Protein AF-A0A7M3YZM3-F1 (afdb_monomer_lite)

Structure (mmCIF, N/CA/C/O backbone):
data_AF-A0A7M3YZM3-F1
#
_entry.id   AF-A0A7M3YZM3-F1
#
loop_
_atom_site.group_PDB
_atom_site.id
_atom_site.type_symbol
_atom_site.label_atom_id
_atom_site.label_alt_id
_atom_site.label_comp_id
_atom_site.label_asym_id
_atom_site.label_entity_id
_atom_site.label_seq_id
_atom_site.pdbx_PDB_ins_code
_atom_site.Cartn_x
_atom_site.Cartn_y
_atom_site.Cartn_z
_atom_site.occupancy
_atom_site.B_iso_or_equiv
_atom_site.auth_seq_id
_atom_site.auth_comp_id
_atom_site.auth_asym_id
_atom_site.auth_atom_id
_atom_site.pdbx_PDB_model_num
ATOM 1 N N . ALA A 1 1 ? -11.718 -5.368 -0.086 1.00 69.75 1 ALA A N 1
ATOM 2 C CA . ALA A 1 1 ? -10.251 -5.177 -0.148 1.00 69.75 1 ALA A CA 1
ATOM 3 C C . ALA A 1 1 ? -9.617 -6.055 -1.227 1.00 69.75 1 ALA A C 1
ATOM 5 O O . ALA A 1 1 ? -9.176 -5.501 -2.219 1.00 69.75 1 ALA A O 1
ATOM 6 N N . VAL A 1 2 ? -9.650 -7.391 -1.095 1.00 79.44 2 VAL A N 1
ATOM 7 C CA . VAL A 1 2 ? -9.000 -8.331 -2.039 1.00 79.44 2 VAL A CA 1
ATOM 8 C C . VAL A 1 2 ? -9.417 -8.117 -3.499 1.00 79.44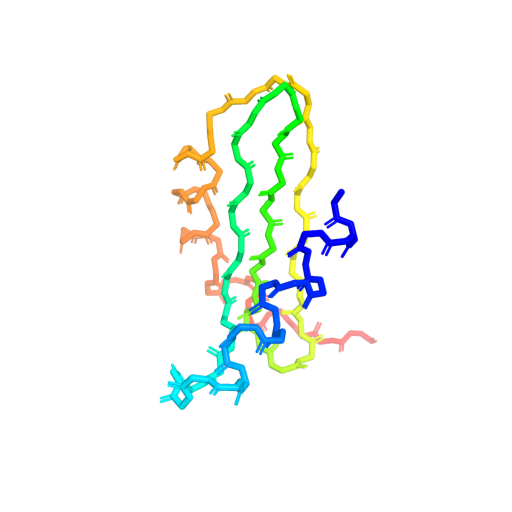 2 VAL A C 1
ATOM 10 O O . VAL A 1 2 ? -8.553 -8.000 -4.356 1.00 79.44 2 VAL A O 1
ATOM 13 N N . GLU A 1 3 ? -10.716 -7.995 -3.785 1.00 86.12 3 GLU A N 1
ATOM 14 C CA . GLU A 1 3 ? -11.212 -7.780 -5.159 1.00 86.12 3 GLU A CA 1
ATOM 15 C C . GLU A 1 3 ? -10.666 -6.494 -5.798 1.00 86.12 3 GLU A C 1
ATOM 17 O O . GLU A 1 3 ? -10.256 -6.502 -6.955 1.00 86.12 3 GLU A O 1
ATOM 22 N N . LEU A 1 4 ? -10.591 -5.402 -5.028 1.00 84.81 4 LEU A N 1
ATOM 23 C CA . LEU A 1 4 ? -10.008 -4.133 -5.476 1.00 84.81 4 LEU A CA 1
ATOM 24 C C . LEU A 1 4 ? -8.501 -4.256 -5.722 1.00 84.81 4 LEU A C 1
ATOM 26 O O . LEU A 1 4 ? -7.987 -3.657 -6.659 1.00 84.81 4 LEU A O 1
ATOM 30 N N . THR A 1 5 ? -7.798 -5.050 -4.913 1.00 84.12 5 THR A N 1
ATOM 31 C CA . THR A 1 5 ? -6.373 -5.336 -5.116 1.00 84.12 5 THR A CA 1
ATOM 32 C C . THR A 1 5 ? -6.125 -6.131 -6.392 1.00 84.12 5 THR A C 1
ATOM 34 O O . THR A 1 5 ? -5.215 -5.790 -7.141 1.00 84.12 5 THR A O 1
ATOM 37 N N . VAL A 1 6 ? -6.948 -7.145 -6.670 1.00 88.38 6 VAL A N 1
ATOM 38 C CA . VAL A 1 6 ? -6.870 -7.918 -7.918 1.00 88.38 6 VAL A CA 1
ATOM 39 C C . VAL A 1 6 ? -7.139 -7.013 -9.119 1.00 88.38 6 VAL A C 1
ATOM 41 O O . VAL A 1 6 ? -6.338 -6.983 -10.046 1.00 88.38 6 VAL A O 1
ATOM 44 N N . ALA A 1 7 ? -8.198 -6.202 -9.066 1.00 89.31 7 ALA A N 1
ATOM 45 C CA . ALA A 1 7 ? -8.528 -5.275 -10.145 1.00 89.31 7 ALA A CA 1
ATOM 46 C C . ALA A 1 7 ? -7.420 -4.235 -10.399 1.00 89.31 7 ALA A C 1
ATOM 48 O O . ALA A 1 7 ? -7.136 -3.905 -11.548 1.00 89.31 7 ALA A O 1
ATOM 49 N N . ALA A 1 8 ? -6.779 -3.725 -9.342 1.00 88.88 8 ALA A N 1
ATOM 50 C CA . ALA A 1 8 ? -5.658 -2.798 -9.469 1.00 88.88 8 ALA A CA 1
ATOM 51 C C . ALA A 1 8 ? -4.430 -3.463 -10.110 1.00 88.88 8 ALA A C 1
ATOM 53 O O . ALA A 1 8 ? -3.808 -2.869 -10.990 1.00 88.88 8 ALA A O 1
ATOM 54 N N . LEU A 1 9 ? -4.111 -4.700 -9.715 1.00 88.62 9 LEU A N 1
ATOM 55 C CA . LEU A 1 9 ? -3.012 -5.460 -10.307 1.00 88.62 9 LEU A CA 1
ATOM 56 C C . LEU A 1 9 ? -3.264 -5.737 -11.794 1.00 88.62 9 LEU A C 1
ATOM 58 O O . LEU A 1 9 ? -2.392 -5.467 -12.618 1.00 88.62 9 LEU A O 1
ATOM 62 N N . ASP A 1 10 ? -4.470 -6.195 -12.137 1.00 90.44 10 ASP A N 1
ATOM 63 C CA . ASP A 1 10 ? -4.873 -6.430 -13.524 1.00 90.44 10 ASP A CA 1
ATOM 64 C C . ASP A 1 10 ? -4.776 -5.143 -14.351 1.00 90.44 10 ASP A C 1
ATOM 66 O O . ASP A 1 10 ? -4.279 -5.162 -15.478 1.00 90.44 10 ASP A O 1
ATOM 70 N N . ALA A 1 11 ? -5.211 -4.005 -13.804 1.00 89.00 11 AL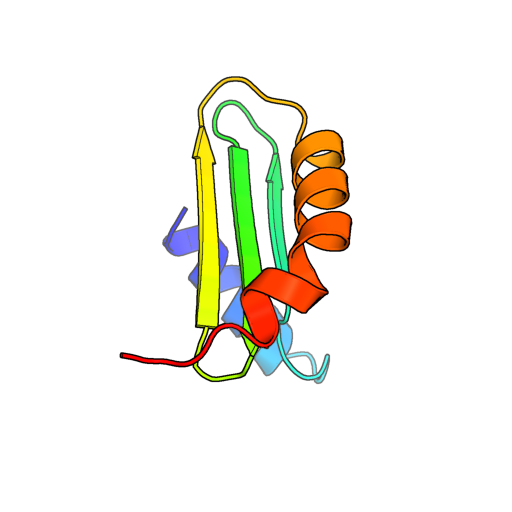A A N 1
ATOM 71 C CA . ALA A 1 11 ? -5.118 -2.723 -14.492 1.00 89.00 11 ALA A CA 1
ATOM 72 C C . ALA A 1 11 ? -3.659 -2.326 -14.761 1.00 89.00 11 ALA A C 1
ATOM 74 O O . ALA A 1 11 ? -3.322 -1.922 -15.868 1.00 89.00 11 ALA A O 1
ATOM 75 N N . VAL A 1 12 ? -2.766 -2.473 -13.786 1.00 89.62 12 VAL A N 1
ATOM 76 C CA . VAL A 1 12 ? -1.353 -2.115 -13.969 1.00 89.62 12 VAL A CA 1
ATOM 77 C C . VAL A 1 12 ? -0.676 -3.026 -15.005 1.00 89.62 12 VAL A C 1
ATOM 79 O O . VAL A 1 12 ? 0.003 -2.529 -15.906 1.00 89.62 12 VAL A O 1
ATOM 82 N N . GLN A 1 13 ? -0.939 -4.337 -14.947 1.00 86.38 13 GLN A N 1
ATOM 83 C CA . GLN A 1 13 ? -0.361 -5.325 -15.865 1.00 86.38 13 GLN A CA 1
ATOM 84 C C . GLN A 1 13 ? -0.851 -5.174 -17.310 1.00 86.38 13 GLN A C 1
ATOM 86 O O . GLN A 1 13 ? -0.073 -5.344 -18.245 1.00 86.38 13 GLN A O 1
ATOM 91 N N . ASN A 1 14 ? -2.129 -4.845 -17.514 1.00 87.75 14 ASN A N 1
ATOM 92 C CA . ASN A 1 14 ? -2.711 -4.747 -18.856 1.00 87.75 14 ASN A CA 1
ATOM 93 C C . ASN A 1 14 ? -2.504 -3.379 -19.526 1.00 87.75 14 ASN A C 1
ATOM 95 O O . ASN A 1 14 ? -2.811 -3.231 -20.709 1.00 87.75 14 ASN A O 1
ATOM 99 N N . HIS A 1 15 ? -1.997 -2.380 -18.798 1.00 82.44 15 HIS A N 1
ATOM 100 C CA . HIS A 1 15 ? -1.836 -1.012 -19.300 1.00 82.44 15 HIS A CA 1
ATOM 101 C C . HIS A 1 15 ? -0.375 -0.548 -19.432 1.00 82.44 15 HIS A C 1
ATOM 103 O O . HIS A 1 15 ? -0.154 0.642 -19.653 1.00 82.44 15 HIS A O 1
ATOM 109 N N . ASP A 1 16 ? 0.605 -1.456 -19.325 1.00 81.19 16 ASP A N 1
ATOM 110 C CA . ASP A 1 16 ? 2.049 -1.159 -19.432 1.00 81.19 16 ASP A CA 1
ATOM 111 C C . ASP A 1 16 ? 2.498 -0.029 -18.478 1.00 81.19 16 ASP A C 1
ATOM 113 O O . ASP A 1 16 ? 3.310 0.834 -18.805 1.00 81.19 16 ASP A O 1
ATOM 117 N N . GLN A 1 17 ? 1.907 -0.001 -17.276 1.00 82.44 17 GLN A N 1
ATOM 118 C CA . GLN A 1 17 ? 2.138 1.033 -16.255 1.00 82.44 17 GLN A CA 1
ATOM 119 C C . GLN A 1 17 ? 3.328 0.700 -15.333 1.00 82.44 17 GLN A C 1
ATOM 121 O O . GLN A 1 17 ? 3.604 1.444 -14.392 1.00 82.44 17 GLN A O 1
ATOM 126 N N . GLY A 1 18 ? 4.041 -0.400 -15.597 1.00 84.94 18 GLY A N 1
ATOM 127 C CA . GLY A 1 18 ? 5.113 -0.915 -14.743 1.00 84.94 18 GLY A CA 1
ATOM 128 C C . GLY A 1 18 ? 4.589 -1.798 -13.610 1.00 84.94 18 GLY A C 1
ATOM 129 O O . GLY A 1 18 ? 3.593 -2.495 -13.780 1.00 84.94 18 GLY A O 1
ATOM 130 N N . ASP A 1 19 ? 5.272 -1.787 -12.465 1.00 85.56 19 ASP A N 1
ATOM 131 C CA . ASP A 1 19 ? 4.905 -2.590 -11.296 1.00 85.56 19 ASP A CA 1
ATOM 132 C C . ASP A 1 19 ? 3.994 -1.811 -10.335 1.00 85.56 19 ASP A C 1
ATOM 134 O O . ASP A 1 19 ? 4.182 -0.620 -10.071 1.00 85.56 19 ASP A O 1
ATOM 138 N N . MET A 1 20 ? 3.006 -2.500 -9.759 1.00 88.00 20 MET A N 1
ATOM 139 C CA . MET A 1 20 ? 2.147 -1.922 -8.725 1.00 88.00 20 MET A CA 1
ATOM 140 C C . MET A 1 20 ? 2.916 -1.862 -7.403 1.00 88.00 20 MET A C 1
ATOM 142 O O . MET A 1 20 ? 3.087 -2.887 -6.754 1.00 88.00 20 MET A O 1
ATOM 146 N N . HIS A 1 21 ? 3.343 -0.673 -6.979 1.00 88.69 21 HIS A N 1
ATOM 147 C CA . HIS A 1 21 ? 4.054 -0.496 -5.705 1.00 88.69 21 HIS A CA 1
ATOM 148 C C . HIS A 1 21 ? 3.138 -0.177 -4.522 1.00 88.69 21 HIS A C 1
ATOM 150 O O . HIS A 1 21 ? 3.441 -0.560 -3.395 1.00 88.69 21 HIS A O 1
ATOM 156 N N . GLU A 1 22 ? 2.019 0.507 -4.760 1.00 91.69 22 GLU A N 1
ATOM 157 C CA . GLU A 1 22 ? 1.113 0.943 -3.699 1.00 91.69 22 GLU A CA 1
ATOM 158 C C . GLU A 1 22 ? -0.349 0.901 -4.158 1.00 91.69 22 GLU A C 1
ATOM 160 O O . GLU A 1 22 ? -0.654 1.179 -5.319 1.00 91.69 22 GLU A O 1
ATOM 165 N N . LEU A 1 23 ? -1.262 0.607 -3.228 1.00 92.06 23 LEU A N 1
ATOM 166 C CA . LEU A 1 23 ? -2.708 0.695 -3.427 1.00 92.06 23 LEU A CA 1
ATOM 167 C C . LEU A 1 23 ? -3.374 1.367 -2.226 1.00 92.06 23 LEU A C 1
ATOM 169 O O . LEU A 1 23 ? -3.161 0.979 -1.077 1.00 92.06 23 LEU A O 1
ATOM 173 N N . TRP A 1 24 ? -4.249 2.325 -2.520 1.00 92.25 24 TRP A N 1
ATOM 174 C CA . TRP A 1 24 ? -4.944 3.146 -1.537 1.00 92.25 24 TRP A CA 1
ATOM 175 C C . TRP A 1 24 ? -6.444 3.079 -1.799 1.00 92.25 24 TRP A C 1
ATOM 177 O O . TRP A 1 24 ? -6.905 3.432 -2.883 1.00 92.25 24 TRP A O 1
ATOM 187 N N . ILE A 1 25 ? -7.208 2.626 -0.812 1.00 90.00 25 ILE A N 1
ATOM 188 C CA . ILE A 1 25 ? -8.667 2.573 -0.876 1.00 90.00 25 ILE A CA 1
ATOM 189 C C . ILE A 1 25 ? -9.191 3.478 0.228 1.00 90.00 25 ILE A C 1
ATOM 191 O O . ILE A 1 25 ? -8.925 3.230 1.402 1.00 90.00 25 ILE A O 1
ATOM 195 N N . GLU A 1 26 ? -9.925 4.521 -0.152 1.00 88.94 26 GLU A N 1
ATOM 196 C CA . GLU A 1 26 ? -10.556 5.454 0.776 1.00 88.94 26 GLU A CA 1
ATOM 197 C C . GLU A 1 26 ? -12.079 5.382 0.627 1.00 88.94 26 GLU A C 1
ATOM 199 O O . GLU A 1 26 ? -12.636 5.676 -0.430 1.00 88.94 26 GLU A O 1
ATOM 204 N N . GLY A 1 27 ? -12.748 4.964 1.698 1.00 85.94 27 GLY A N 1
ATOM 205 C CA . GLY A 1 27 ? -14.199 4.856 1.803 1.00 85.94 27 GLY A CA 1
ATOM 206 C C . GLY A 1 27 ? -14.613 4.700 3.267 1.00 85.94 27 GLY A C 1
ATOM 207 O O . GLY A 1 27 ? -13.908 5.173 4.162 1.00 85.94 27 GLY A O 1
ATOM 208 N N . GLU A 1 28 ? -15.737 4.022 3.524 1.00 85.50 28 GLU A N 1
ATOM 209 C CA . GLU A 1 28 ? -16.091 3.602 4.894 1.00 85.50 28 GLU A CA 1
ATOM 210 C C . GLU A 1 28 ? -15.017 2.683 5.486 1.00 85.50 28 GLU A C 1
ATOM 212 O O . GLU A 1 28 ? -14.637 2.831 6.644 1.00 85.50 28 GLU A O 1
ATOM 217 N N . ASP A 1 29 ? -14.467 1.805 4.650 1.00 87.12 29 ASP A N 1
ATOM 218 C CA . ASP A 1 29 ? -13.244 1.074 4.933 1.00 87.12 29 ASP A CA 1
ATOM 219 C C . ASP A 1 29 ? -12.064 1.752 4.236 1.00 87.12 29 ASP A C 1
ATOM 221 O O . ASP A 1 29 ? -12.141 2.166 3.076 1.00 87.12 29 ASP A O 1
ATOM 225 N N . GLN A 1 30 ? -10.950 1.839 4.950 1.00 89.69 30 GLN A N 1
ATOM 226 C CA . GLN A 1 30 ? -9.681 2.344 4.455 1.00 89.69 30 GLN A CA 1
ATOM 227 C C . GLN A 1 30 ? -8.673 1.210 4.400 1.00 89.69 30 GLN A C 1
ATOM 229 O O . GLN A 1 30 ? -8.502 0.474 5.376 1.00 89.69 30 GLN A O 1
ATOM 234 N N . VAL A 1 31 ? -7.987 1.088 3.266 1.00 91.69 31 VAL A N 1
ATOM 235 C CA . VAL A 1 31 ? -6.923 0.104 3.064 1.00 91.69 31 VAL A CA 1
ATOM 236 C C . VAL A 1 31 ? -5.722 0.780 2.418 1.00 91.69 31 VAL A C 1
ATOM 238 O O . VAL A 1 31 ? -5.866 1.548 1.470 1.00 91.69 31 VAL A O 1
ATOM 241 N N . LEU A 1 32 ? -4.540 0.461 2.930 1.00 92.81 32 LEU A N 1
ATOM 242 C CA . LEU A 1 32 ? -3.241 0.807 2.365 1.00 92.81 32 LEU A CA 1
ATOM 243 C C . LEU A 1 32 ? -2.487 -0.496 2.137 1.00 92.81 32 LEU A C 1
ATOM 245 O O . LEU A 1 32 ? -2.334 -1.272 3.079 1.00 92.81 32 LEU A O 1
ATOM 249 N N . ILE A 1 33 ? -2.011 -0.714 0.917 1.00 92.31 33 ILE A N 1
ATOM 250 C CA . ILE A 1 33 ? -1.023 -1.743 0.584 1.00 92.31 33 ILE A CA 1
ATOM 251 C C . ILE A 1 33 ? 0.216 -1.025 0.060 1.00 92.31 33 ILE A C 1
ATOM 253 O O . ILE A 1 33 ? 0.097 -0.194 -0.835 1.00 92.31 33 ILE A O 1
ATOM 257 N N . ASP A 1 34 ? 1.382 -1.341 0.613 1.00 92.12 34 ASP A N 1
ATOM 258 C CA . ASP A 1 34 ? 2.664 -0.739 0.239 1.00 92.12 34 ASP A CA 1
ATOM 259 C C . ASP A 1 34 ? 3.731 -1.833 0.124 1.00 92.12 34 ASP A C 1
ATOM 261 O O . ASP A 1 34 ? 4.029 -2.545 1.092 1.00 92.12 34 ASP A O 1
ATOM 265 N N . ILE A 1 35 ? 4.272 -1.998 -1.082 1.00 91.19 35 ILE A N 1
ATOM 266 C CA . ILE A 1 35 ? 5.360 -2.925 -1.385 1.00 91.19 35 ILE A CA 1
ATOM 267 C C . ILE A 1 35 ? 6.681 -2.213 -1.082 1.00 91.19 35 ILE A C 1
ATOM 269 O O . ILE A 1 35 ? 7.239 -1.496 -1.913 1.00 91.19 35 ILE A O 1
ATOM 273 N N . LEU A 1 36 ? 7.203 -2.435 0.126 1.00 88.94 36 LEU A N 1
ATOM 274 C CA . LEU A 1 36 ? 8.449 -1.823 0.593 1.00 88.94 36 LEU A CA 1
ATOM 275 C C . LEU A 1 36 ? 9.680 -2.441 -0.079 1.00 88.94 36 LEU A C 1
ATOM 277 O O . LEU A 1 36 ? 10.644 -1.742 -0.387 1.00 88.94 36 LEU A O 1
ATOM 281 N N . THR A 1 37 ? 9.648 -3.759 -0.273 1.00 86.06 37 THR A N 1
ATOM 282 C CA . THR A 1 37 ? 10.622 -4.557 -1.029 1.00 86.06 37 THR A CA 1
ATOM 283 C C . THR A 1 37 ? 9.874 -5.722 -1.694 1.00 86.06 37 THR A C 1
ATOM 285 O O . THR A 1 37 ? 8.747 -6.014 -1.287 1.00 86.06 37 THR A O 1
ATOM 288 N N . PRO A 1 38 ? 10.476 -6.458 -2.652 1.00 83.25 38 PRO A N 1
ATOM 289 C CA . PRO A 1 38 ? 9.829 -7.630 -3.256 1.00 83.25 38 PRO A CA 1
ATOM 290 C C . PRO A 1 38 ? 9.370 -8.709 -2.258 1.00 83.25 38 PRO A C 1
ATOM 292 O O . PRO A 1 38 ? 8.519 -9.525 -2.593 1.00 83.25 38 PRO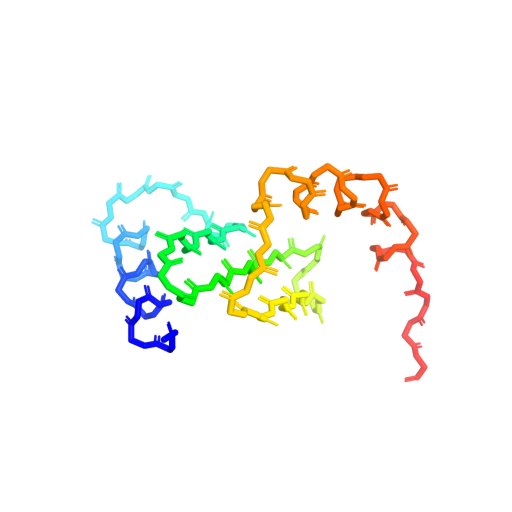 A O 1
ATOM 295 N N . TYR A 1 39 ? 9.916 -8.712 -1.037 1.00 84.44 39 TYR A N 1
ATOM 296 C CA . TYR A 1 39 ? 9.613 -9.696 0.008 1.00 84.44 39 TYR A CA 1
ATOM 297 C C . TYR A 1 39 ? 8.842 -9.105 1.193 1.00 84.44 39 TYR A C 1
ATOM 299 O O . TYR A 1 39 ? 8.461 -9.831 2.108 1.00 84.44 39 TYR A O 1
ATOM 307 N N . ARG A 1 40 ? 8.586 -7.790 1.189 1.00 87.25 40 ARG A N 1
ATOM 308 C CA . ARG A 1 40 ? 7.963 -7.096 2.315 1.00 87.25 40 ARG A CA 1
ATOM 309 C C . ARG A 1 40 ? 6.849 -6.183 1.853 1.00 87.25 40 ARG A C 1
ATOM 311 O O . ARG A 1 40 ? 7.083 -5.098 1.323 1.00 87.25 40 ARG A O 1
ATOM 318 N N . ILE A 1 41 ? 5.634 -6.628 2.136 1.00 89.88 41 ILE A N 1
ATOM 319 C CA . ILE A 1 41 ? 4.404 -5.906 1.840 1.00 89.88 41 ILE A CA 1
ATOM 320 C C . ILE A 1 41 ? 3.768 -5.516 3.170 1.00 89.88 41 ILE A C 1
ATOM 322 O O . ILE A 1 41 ? 3.530 -6.370 4.025 1.00 89.88 41 ILE A O 1
ATOM 326 N N . VAL A 1 42 ? 3.498 -4.227 3.349 1.00 91.25 42 VAL A N 1
ATOM 327 C CA . VAL A 1 42 ? 2.735 -3.720 4.490 1.00 91.25 42 VAL A CA 1
ATOM 328 C C . VAL A 1 42 ? 1.288 -3.535 4.073 1.00 91.25 42 VAL A C 1
ATOM 330 O O . VAL A 1 4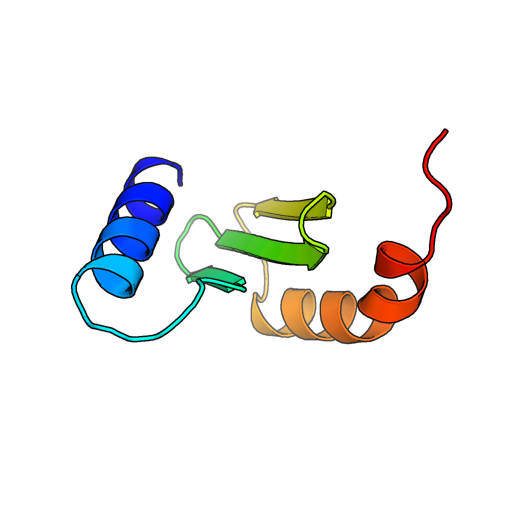2 ? 1.006 -2.990 3.008 1.00 91.25 42 VAL A O 1
ATOM 333 N N . MET A 1 43 ? 0.371 -3.976 4.934 1.00 91.19 43 MET A N 1
ATOM 334 C CA . MET A 1 43 ? -1.059 -3.773 4.753 1.00 91.19 43 MET A CA 1
ATOM 335 C C . MET A 1 43 ? -1.660 -3.154 6.015 1.00 91.19 43 MET A C 1
ATOM 337 O O . MET A 1 43 ? -1.589 -3.743 7.093 1.00 91.19 43 MET A O 1
ATOM 341 N N . LEU A 1 44 ? -2.256 -1.970 5.880 1.00 91.06 44 LEU A N 1
ATOM 342 C CA . LEU A 1 44 ? -3.050 -1.336 6.933 1.00 91.06 44 LEU A CA 1
ATOM 343 C C . LEU A 1 44 ? -4.521 -1.375 6.529 1.00 91.06 44 LEU A C 1
ATOM 345 O O . LEU A 1 44 ? -4.856 -1.090 5.381 1.00 91.06 44 LEU A O 1
ATOM 349 N N . ALA A 1 45 ? -5.396 -1.703 7.476 1.00 91.19 45 ALA A N 1
ATOM 350 C CA . ALA A 1 45 ? -6.839 -1.707 7.276 1.00 91.19 45 ALA A CA 1
ATOM 351 C C . ALA A 1 45 ? -7.543 -1.096 8.492 1.00 91.19 45 ALA A C 1
ATOM 353 O O . ALA A 1 45 ? -7.143 -1.329 9.635 1.00 91.19 45 ALA A O 1
ATOM 354 N N . GLY A 1 46 ? -8.600 -0.324 8.262 1.00 90.56 46 GLY A N 1
ATOM 355 C CA . GLY A 1 46 ? -9.391 0.268 9.337 1.00 90.56 46 GLY A CA 1
ATOM 356 C C . GLY A 1 46 ? -10.612 1.011 8.818 1.00 90.56 46 GLY A C 1
ATOM 357 O O . GLY A 1 46 ? -10.676 1.358 7.651 1.00 90.56 46 GLY A O 1
ATOM 358 N N . THR A 1 47 ? -11.579 1.276 9.691 1.00 88.12 47 THR A N 1
ATOM 359 C CA . THR A 1 47 ? -12.885 1.849 9.307 1.00 88.12 47 THR A CA 1
ATOM 360 C C . THR A 1 47 ? -12.993 3.355 9.573 1.00 88.12 47 THR A C 1
ATOM 362 O O . THR A 1 47 ? -13.984 4.004 9.251 1.00 88.12 47 THR A O 1
ATOM 365 N N . LYS A 1 48 ? -11.995 3.936 10.252 1.00 74.94 48 LYS A N 1
ATOM 366 C CA . LYS A 1 48 ? -11.944 5.357 10.618 1.00 74.94 48 LYS A CA 1
ATOM 367 C C . LYS A 1 48 ? -10.493 5.815 10.625 1.00 74.94 48 LYS A C 1
ATOM 369 O O . LYS A 1 48 ? -9.721 5.457 11.513 1.00 74.94 48 LYS A O 1
ATOM 374 N N . GLY A 1 49 ? -10.119 6.612 9.636 1.00 72.56 49 GLY A N 1
ATOM 375 C CA . GLY A 1 49 ? -8.746 7.062 9.464 1.00 72.56 49 GLY A CA 1
ATOM 376 C C . GLY A 1 49 ? -8.641 8.261 8.536 1.00 72.56 49 GLY A C 1
ATOM 377 O O . GLY A 1 49 ? -9.633 8.772 8.022 1.00 72.56 49 GLY A O 1
ATOM 378 N N . ASN A 1 50 ? -7.416 8.730 8.359 1.00 85.25 50 ASN A N 1
ATOM 379 C CA . ASN A 1 50 ? -7.070 9.645 7.288 1.00 85.25 50 ASN A CA 1
ATOM 380 C C . ASN A 1 50 ? -5.947 8.949 6.528 1.00 85.25 50 ASN A C 1
ATOM 382 O O . ASN A 1 50 ? -4.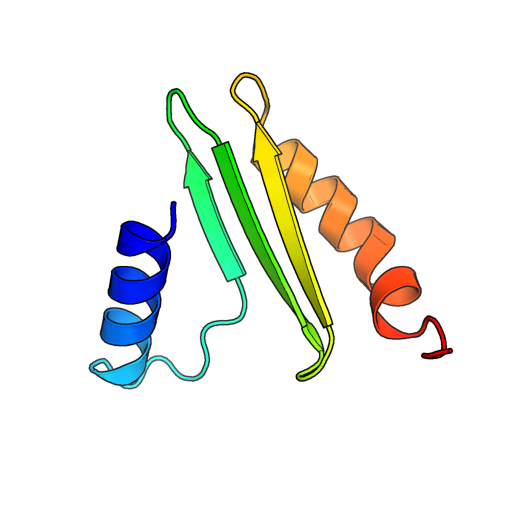844 8.805 7.066 1.00 85.25 50 ASN A O 1
ATOM 386 N N . ILE A 1 51 ? -6.249 8.490 5.316 1.00 89.81 51 ILE A N 1
ATOM 387 C CA . ILE A 1 51 ? -5.325 7.686 4.520 1.00 89.81 51 ILE A CA 1
ATOM 388 C C . ILE A 1 51 ? -4.039 8.457 4.195 1.00 89.81 51 ILE A C 1
ATOM 390 O O . ILE A 1 51 ? -2.952 7.883 4.205 1.00 89.81 51 ILE A O 1
ATOM 394 N N . ALA A 1 52 ? -4.120 9.784 4.044 1.00 89.44 52 ALA A N 1
ATOM 395 C CA . ALA A 1 52 ? -2.949 10.632 3.849 1.00 89.44 52 ALA A CA 1
ATOM 396 C C . ALA A 1 52 ? -2.031 10.645 5.082 1.00 89.44 52 ALA A C 1
ATOM 398 O O . ALA A 1 52 ? -0.809 10.679 4.944 1.00 89.44 52 ALA A O 1
ATOM 399 N N . ARG A 1 53 ? -2.591 10.558 6.297 1.00 90.75 53 ARG A N 1
ATOM 400 C CA . ARG A 1 53 ? -1.790 10.414 7.522 1.00 90.75 53 ARG A CA 1
ATOM 401 C C . ARG A 1 53 ? -1.106 9.051 7.584 1.00 90.75 53 ARG A C 1
ATOM 403 O O . ARG A 1 53 ? 0.042 8.986 8.007 1.00 90.75 53 ARG A O 1
ATOM 410 N N . TRP A 1 54 ? -1.785 7.986 7.159 1.00 92.00 54 TRP A N 1
ATOM 411 C CA . TRP A 1 54 ? -1.170 6.658 7.070 1.00 92.00 54 TRP A CA 1
ATOM 412 C C . TRP A 1 54 ? -0.021 6.653 6.070 1.00 92.00 54 TRP A C 1
ATOM 414 O O . TRP A 1 54 ? 1.061 6.188 6.416 1.00 92.00 54 TRP A O 1
ATOM 424 N N . ARG A 1 55 ? -0.214 7.264 4.894 1.00 91.38 55 ARG A N 1
ATOM 425 C CA . ARG A 1 55 ? 0.854 7.440 3.906 1.00 91.38 55 ARG A CA 1
ATOM 426 C C . ARG A 1 55 ? 2.046 8.180 4.488 1.00 91.38 55 ARG A C 1
ATOM 428 O O . ARG A 1 55 ? 3.161 7.692 4.409 1.00 91.38 55 ARG A O 1
ATOM 435 N N . HIS A 1 56 ? 1.802 9.309 5.147 1.00 93.12 56 HIS A N 1
ATOM 436 C CA . HIS A 1 56 ? 2.874 10.084 5.763 1.00 93.12 56 HIS A CA 1
ATOM 437 C C . HIS A 1 56 ? 3.674 9.272 6.794 1.00 93.12 56 HIS A C 1
ATOM 439 O O . HIS A 1 56 ? 4.903 9.325 6.813 1.00 93.12 56 HIS A O 1
ATOM 445 N N . SER A 1 57 ? 2.991 8.500 7.644 1.00 92.12 57 SER A N 1
ATOM 446 C CA . SER A 1 57 ? 3.660 7.610 8.597 1.00 92.12 57 SER A CA 1
ATOM 447 C C . SER A 1 57 ? 4.441 6.495 7.898 1.00 92.12 57 SER A C 1
ATOM 449 O O . SER A 1 57 ? 5.561 6.204 8.314 1.00 92.12 57 SER A O 1
ATOM 451 N N . MET A 1 58 ? 3.890 5.904 6.836 1.00 92.19 58 MET A N 1
ATOM 452 C CA . MET A 1 58 ? 4.566 4.872 6.048 1.00 92.19 58 MET A CA 1
ATOM 453 C C . MET A 1 58 ? 5.821 5.402 5.363 1.00 92.19 58 MET A C 1
ATOM 455 O O . MET A 1 58 ? 6.875 4.791 5.506 1.00 92.19 58 MET A O 1
ATOM 459 N N . ASP A 1 59 ? 5.758 6.574 4.732 1.00 91.00 59 ASP A N 1
ATOM 460 C CA . ASP A 1 59 ? 6.917 7.221 4.109 1.00 91.00 59 ASP A CA 1
ATOM 461 C C . ASP A 1 59 ? 8.048 7.450 5.121 1.00 91.00 59 ASP A C 1
ATOM 463 O O . ASP A 1 59 ? 9.219 7.206 4.828 1.00 91.00 59 ASP A O 1
ATOM 467 N N . HIS A 1 60 ? 7.701 7.873 6.341 1.00 93.44 60 HIS A N 1
ATOM 468 C CA . HIS A 1 60 ? 8.675 8.096 7.407 1.00 93.44 60 HIS A CA 1
ATOM 469 C C . HIS A 1 60 ? 9.307 6.792 7.920 1.00 93.44 60 HIS A C 1
ATOM 471 O O . HIS A 1 60 ? 10.506 6.746 8.198 1.00 93.44 60 HIS A O 1
ATOM 477 N N . LEU A 1 61 ? 8.512 5.727 8.045 1.00 91.38 61 LEU A N 1
ATOM 478 C CA . LEU A 1 61 ? 8.960 4.433 8.566 1.00 91.38 61 LEU A CA 1
ATOM 479 C C . LEU A 1 61 ? 9.602 3.543 7.494 1.00 91.38 61 LEU A C 1
ATOM 481 O O . LEU A 1 61 ? 10.323 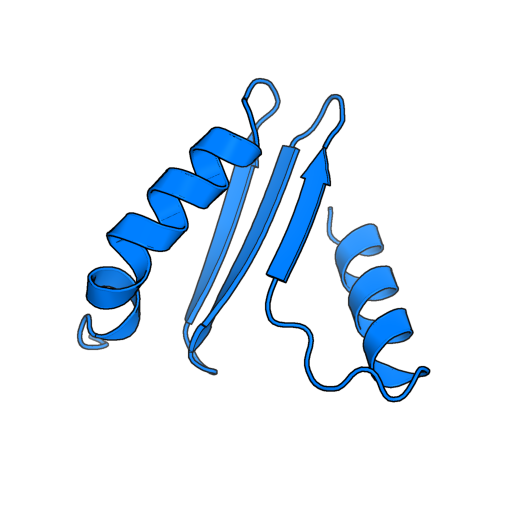2.605 7.842 1.00 91.38 61 LEU A O 1
ATOM 485 N N . ARG A 1 62 ? 9.394 3.839 6.205 1.00 89.81 62 ARG A N 1
ATOM 486 C CA . ARG A 1 62 ? 9.850 3.034 5.062 1.00 89.81 62 ARG A CA 1
ATOM 487 C C . ARG A 1 62 ? 11.318 2.612 5.157 1.00 89.81 62 ARG A C 1
ATOM 489 O O . ARG A 1 62 ? 11.567 1.425 4.973 1.00 89.81 62 ARG A O 1
ATOM 496 N N . PRO A 1 63 ? 12.300 3.477 5.484 1.00 89.25 63 PRO A N 1
ATOM 497 C CA . PRO A 1 63 ? 13.698 3.046 5.550 1.00 89.25 63 PRO A CA 1
ATOM 498 C C . PRO A 1 63 ? 13.940 1.975 6.618 1.00 89.25 63 PRO A C 1
ATOM 500 O O . PRO A 1 63 ? 14.662 1.011 6.378 1.00 89.25 63 PRO A O 1
ATOM 503 N N . GLN A 1 64 ? 13.306 2.115 7.784 1.00 88.94 64 GLN A N 1
ATOM 504 C CA . GLN A 1 64 ? 13.426 1.166 8.893 1.00 88.94 64 GLN A CA 1
ATOM 505 C C . GLN A 1 64 ? 12.739 -0.146 8.524 1.00 88.94 64 GLN A C 1
ATOM 507 O O . GLN A 1 64 ? 13.317 -1.227 8.637 1.00 88.94 64 GLN A O 1
ATOM 512 N N . LEU A 1 65 ? 11.522 -0.039 7.995 1.00 86.56 65 LEU A N 1
ATOM 513 C CA . LEU A 1 65 ? 10.740 -1.181 7.569 1.00 86.56 65 LEU A CA 1
ATOM 514 C C . LEU A 1 65 ? 11.335 -1.885 6.355 1.00 86.56 65 LEU A C 1
ATOM 516 O O . LEU A 1 65 ? 11.099 -3.068 6.247 1.00 86.56 65 LEU A O 1
ATOM 520 N N . ALA A 1 66 ? 12.101 -1.252 5.468 1.00 84.44 66 ALA A N 1
ATOM 521 C CA . ALA A 1 66 ? 12.721 -1.920 4.316 1.00 84.44 66 ALA A CA 1
ATOM 522 C C . ALA A 1 66 ? 14.054 -2.604 4.663 1.00 84.44 66 ALA A C 1
ATOM 524 O O . ALA A 1 66 ? 14.426 -3.590 4.035 1.00 84.44 66 ALA A O 1
ATOM 525 N N . THR A 1 67 ? 14.769 -2.098 5.672 1.00 81.44 67 THR A N 1
ATOM 526 C CA . THR A 1 67 ? 16.116 -2.571 6.049 1.00 81.44 67 THR A CA 1
ATOM 527 C C . THR A 1 67 ? 16.137 -3.480 7.274 1.00 81.44 67 THR A C 1
ATOM 529 O O . THR A 1 67 ? 17.180 -4.050 7.589 1.00 81.44 67 THR A O 1
ATOM 532 N N . THR A 1 68 ? 15.001 -3.649 7.960 1.00 74.25 68 THR A N 1
ATOM 533 C CA . THR A 1 68 ? 14.894 -4.603 9.072 1.00 74.25 68 THR A CA 1
ATOM 534 C C . THR A 1 68 ? 15.259 -6.005 8.574 1.00 74.25 68 THR A C 1
ATOM 536 O O . THR A 1 68 ? 14.702 -6.475 7.579 1.00 74.25 68 THR A O 1
ATOM 539 N N . GLN A 1 69 ? 16.218 -6.649 9.237 1.00 65.00 69 GLN A N 1
ATOM 540 C CA . GLN A 1 69 ? 16.719 -7.970 8.865 1.00 65.00 69 GLN A CA 1
ATOM 541 C C . GLN A 1 69 ? 15.607 -9.018 9.030 1.00 65.00 69 GLN A C 1
ATOM 543 O O . GLN A 1 69 ? 14.873 -8.985 10.018 1.00 65.00 69 GLN A O 1
ATOM 548 N N . GLU A 1 70 ? 15.451 -9.911 8.054 1.00 61.41 70 GLU A N 1
ATOM 549 C CA . GLU A 1 70 ? 14.498 -11.023 8.156 1.00 61.41 70 GLU A CA 1
ATOM 550 C C . GLU A 1 70 ? 15.050 -12.066 9.131 1.00 61.41 70 GLU A C 1
ATOM 552 O O . GLU A 1 70 ? 16.230 -12.417 9.048 1.00 61.41 70 GLU A O 1
ATOM 557 N N . MET A 1 71 ? 14.222 -12.470 10.099 1.00 52.09 71 MET A N 1
ATOM 558 C CA . MET A 1 71 ? 14.536 -13.521 11.073 1.00 52.09 71 MET A CA 1
ATOM 559 C C . MET A 1 71 ? 14.295 -14.908 10.493 1.00 52.09 71 MET A C 1
ATOM 561 O O . MET A 1 71 ? 13.255 -15.077 9.818 1.00 52.09 71 MET A O 1
#

Secondary structure (DSSP, 8-state):
-HHHHHHHHHHHHHTT-----EEEE-SSSEEEEEEEETTEEEEEEESS--HHHHHHHHHHHHHHHHHSPP-

Radius of gyration: 13.03 Å; chains: 1; bounding box: 33×24×30 Å

pLDDT: mean 86.41, std 7.49, range [52.09, 93.44]

Sequence (71 aa):
AVELTVAALDAVQNHDQGDMHELWIEGEDQVLIDILTPYRIVMLAGTKGNIARWRHSMDHLRPQLATTQEM

Foldseek 3Di:
DVVVVVVVQVVCVVPVVPHDAWDWDDDQKTWIWGCLDPVDIDIDIDRDDDVVVVVVVCVVCSVVRNPPDDD